Protein AF-A0A7X6P757-F1 (afdb_monomer_lite)

Secondary structure (DSSP, 8-state):
--HHHHHHHHHHHHHHHHHHHHHHHHHHHTS----HHHHHHHHHHHHHHHHHHHHHHHHHHHHHHHHHHHHHHHSSS-TTSGGGGTS-THHHHHHHHHH-

pLDDT: mean 92.61, std 8.57, range [60.81, 98.31]

Sequence (100 aa):
MNIQVAVIVSVSVSVLAFLVALYFFFWVKKQPSSNPEIARVGGFIKKGANTFLKKEYMLLAIFAGVAAVLILLFLPHPIWGEETAKWSWVKNVSMMISYI

Foldseek 3Di:
DDPVVVVVVVVVVVVVVVVVVVVVVVVVVPDDDPDPVCVVVVVVVVVVVVVVCVVVVVVVVVVLVVVLVCLLQQPPHGCPDPCCVVPPSVRSVVVSVVSD

Structure (mmCIF, N/CA/C/O backbone):
data_AF-A0A7X6P757-F1
#
_entry.id   AF-A0A7X6P757-F1
#
loop_
_atom_site.group_PDB
_atom_site.id
_atom_site.type_symbol
_atom_site.label_atom_id
_atom_site.label_alt_id
_atom_site.label_comp_id
_atom_site.label_asym_id
_atom_site.label_entity_id
_atom_site.label_seq_id
_atom_site.pdbx_PDB_ins_code
_atom_site.Cartn_x
_atom_site.Cartn_y
_atom_site.Cartn_z
_atom_site.occupancy
_atom_site.B_iso_or_equiv
_atom_site.auth_seq_id
_atom_site.auth_comp_id
_atom_site.auth_asym_id
_atom_site.auth_atom_id
_atom_site.pdbx_PDB_model_num
ATOM 1 N N . MET A 1 1 ? -4.829 -26.784 -17.540 1.00 66.19 1 MET A N 1
ATOM 2 C CA . MET A 1 1 ? -5.659 -25.579 -17.316 1.00 66.19 1 MET A CA 1
ATOM 3 C C . MET A 1 1 ? -5.118 -24.465 -18.200 1.00 66.19 1 MET A C 1
ATOM 5 O O . MET A 1 1 ? -3.907 -24.302 -18.236 1.00 66.19 1 MET A O 1
ATOM 9 N N . ASN A 1 2 ? -5.961 -23.765 -18.962 1.00 91.69 2 ASN A N 1
ATOM 10 C CA . ASN A 1 2 ? -5.514 -22.660 -19.820 1.00 91.69 2 ASN A CA 1
ATOM 11 C C . ASN A 1 2 ? -5.061 -21.472 -18.940 1.00 91.69 2 ASN A C 1
ATOM 13 O O . ASN A 1 2 ? -5.769 -21.112 -17.999 1.00 91.69 2 ASN A O 1
ATOM 17 N N . ILE A 1 3 ? -3.901 -20.873 -19.237 1.00 93.31 3 ILE A N 1
ATOM 18 C CA . ILE A 1 3 ? -3.333 -19.722 -18.507 1.00 93.31 3 ILE A CA 1
ATOM 19 C C . ILE A 1 3 ? -4.330 -18.558 -18.444 1.00 93.31 3 ILE A C 1
ATOM 21 O O . ILE A 1 3 ? -4.475 -17.929 -17.400 1.00 93.31 3 ILE A O 1
ATOM 25 N N . GLN A 1 4 ? -5.080 -18.311 -19.521 1.00 93.31 4 GLN A N 1
ATOM 26 C CA . GLN A 1 4 ? -6.088 -17.247 -19.557 1.00 93.31 4 GLN A CA 1
ATOM 27 C C . GLN A 1 4 ? -7.196 -17.471 -18.522 1.00 93.31 4 GLN A C 1
ATOM 29 O O . GLN A 1 4 ? -7.597 -16.543 -17.824 1.00 93.31 4 GLN A O 1
ATOM 34 N N . VAL A 1 5 ? -7.645 -18.719 -18.369 1.00 95.00 5 VAL A N 1
ATOM 35 C CA . VAL A 1 5 ? -8.652 -19.086 -17.365 1.00 95.00 5 VAL A CA 1
ATOM 36 C C . VAL A 1 5 ? -8.088 -18.893 -15.957 1.00 95.00 5 VAL A C 1
ATOM 38 O O . VAL A 1 5 ? -8.775 -18.351 -15.098 1.00 95.00 5 VAL A O 1
ATOM 41 N N . ALA A 1 6 ? -6.826 -19.265 -15.728 1.00 94.62 6 ALA A N 1
ATOM 42 C CA . ALA A 1 6 ? -6.169 -19.081 -14.435 1.00 94.62 6 ALA A CA 1
ATOM 43 C C . ALA A 1 6 ? -6.103 -17.600 -14.013 1.00 94.62 6 ALA A C 1
ATOM 45 O O . ALA A 1 6 ? -6.409 -17.285 -12.866 1.00 94.62 6 ALA A O 1
ATOM 46 N N . VAL A 1 7 ? -5.758 -16.696 -14.939 1.00 95.81 7 VAL A N 1
ATOM 47 C CA . VAL A 1 7 ? -5.672 -15.245 -14.681 1.00 95.81 7 VAL A CA 1
ATOM 48 C C . VAL A 1 7 ? -7.046 -14.640 -14.385 1.00 95.81 7 VAL A C 1
ATOM 50 O O . VAL A 1 7 ? -7.194 -13.871 -13.438 1.00 95.81 7 VAL A O 1
ATOM 53 N N . ILE A 1 8 ? -8.073 -15.002 -15.158 1.00 96.44 8 ILE A N 1
ATOM 54 C CA . ILE A 1 8 ? -9.436 -14.498 -14.931 1.00 96.44 8 ILE A CA 1
ATOM 55 C C . ILE A 1 8 ? -9.943 -14.940 -13.556 1.00 96.44 8 ILE A C 1
ATOM 57 O O . ILE A 1 8 ? -10.515 -14.139 -12.811 1.00 96.44 8 ILE A O 1
ATOM 61 N N . VAL A 1 9 ? -9.708 -16.203 -13.196 1.00 96.69 9 VAL A N 1
ATOM 62 C CA . VAL A 1 9 ? -10.120 -16.747 -11.901 1.00 96.69 9 VAL A CA 1
ATOM 63 C C . VAL A 1 9 ? -9.353 -16.083 -10.756 1.00 96.69 9 VAL A C 1
ATOM 65 O O . VAL A 1 9 ? -9.985 -15.672 -9.787 1.00 96.69 9 VAL A O 1
ATOM 68 N N . SER A 1 10 ? -8.029 -15.916 -10.850 1.00 96.31 10 SER A N 1
ATOM 69 C CA . SER A 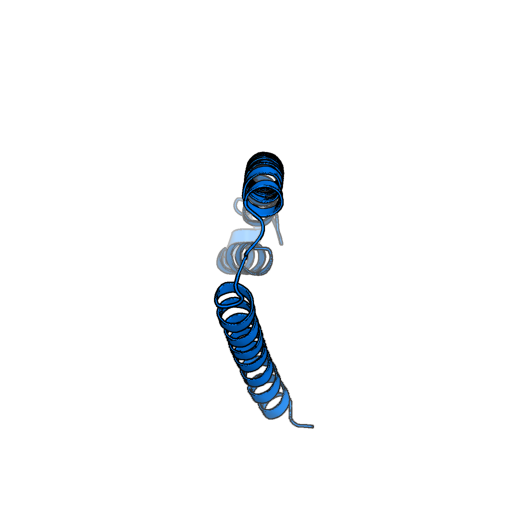1 10 ? -7.231 -15.332 -9.761 1.00 96.31 10 SER A CA 1
ATOM 70 C C . SER A 1 10 ? -7.608 -13.879 -9.461 1.00 96.31 10 SER A C 1
ATOM 72 O O . SER A 1 10 ? -7.772 -13.516 -8.293 1.00 96.31 10 SER A O 1
ATOM 74 N N . VAL A 1 11 ? -7.825 -13.061 -10.495 1.00 96.56 11 VAL A N 1
ATOM 75 C CA . VAL A 1 11 ? -8.288 -11.674 -10.335 1.00 96.56 11 VAL A CA 1
ATOM 76 C C . VAL A 1 11 ? -9.685 -11.649 -9.716 1.00 96.56 11 VAL A C 1
ATOM 78 O O . VAL A 1 11 ? -9.922 -10.912 -8.760 1.00 96.56 11 VAL A O 1
ATOM 81 N N . SER A 1 12 ? -10.590 -12.506 -10.198 1.00 97.44 12 SER A N 1
ATOM 82 C CA . SER A 1 12 ? -11.964 -12.590 -9.687 1.00 97.44 12 SER A CA 1
ATOM 83 C C . SER A 1 12 ? -12.003 -12.988 -8.209 1.00 97.44 12 SER A C 1
ATOM 85 O O . SER A 1 12 ? -12.683 -12.348 -7.409 1.00 97.44 12 SER A O 1
ATOM 87 N N . VAL A 1 13 ? -11.226 -14.003 -7.821 1.00 97.88 13 VAL A N 1
ATOM 88 C CA . VAL A 1 13 ? -11.094 -14.445 -6.424 1.00 97.88 13 VAL A CA 1
ATOM 89 C C . VAL A 1 13 ? -10.494 -13.343 -5.549 1.00 97.88 13 VAL A C 1
ATOM 91 O O . VAL A 1 13 ? -10.984 -13.120 -4.445 1.00 97.88 13 VAL A O 1
ATOM 94 N N . SER A 1 14 ? -9.491 -12.611 -6.043 1.00 97.81 14 SER A N 1
ATOM 95 C CA . SER A 1 14 ? -8.881 -11.495 -5.303 1.00 97.81 14 SER A CA 1
ATOM 96 C C . SER A 1 14 ? -9.902 -10.392 -5.006 1.00 97.81 14 SER A C 1
ATOM 98 O O . SER A 1 14 ? -10.004 -9.932 -3.871 1.00 97.81 14 SER A O 1
ATOM 100 N N . VAL A 1 15 ? -10.721 -10.012 -5.994 1.00 98.19 15 VAL A N 1
ATOM 101 C CA . VAL A 1 15 ? -11.800 -9.027 -5.806 1.00 98.19 15 VAL A CA 1
ATOM 102 C C . VAL A 1 15 ? -12.846 -9.533 -4.808 1.00 98.19 15 VAL A C 1
ATOM 104 O O . VAL A 1 15 ? -13.225 -8.801 -3.893 1.00 98.19 15 VAL A O 1
ATOM 107 N N . LEU A 1 16 ? -13.280 -10.792 -4.931 1.00 98.31 16 LEU A N 1
ATOM 108 C CA . LEU A 1 16 ? -14.231 -11.398 -3.992 1.00 98.31 16 LEU A CA 1
ATOM 109 C C . LEU A 1 16 ? -13.685 -11.423 -2.556 1.00 98.31 16 LEU A C 1
ATOM 111 O O . LEU A 1 16 ? -14.432 -11.142 -1.620 1.00 98.31 16 LEU A O 1
ATOM 115 N N . ALA A 1 17 ? -12.390 -11.686 -2.368 1.00 98.25 17 ALA A N 1
ATOM 116 C CA . ALA A 1 17 ? -11.759 -11.652 -1.051 1.00 98.25 17 ALA A CA 1
ATOM 117 C C . ALA A 1 17 ? -11.846 -10.258 -0.404 1.00 98.25 17 ALA A C 1
ATOM 119 O O . ALA A 1 17 ? -12.182 -10.152 0.777 1.00 98.25 17 ALA A O 1
ATOM 120 N N . PHE A 1 18 ? -11.637 -9.181 -1.172 1.00 98.19 18 PHE A N 1
ATOM 121 C CA . PHE A 1 18 ? -11.836 -7.816 -0.671 1.00 98.19 18 PHE A CA 1
ATOM 122 C C . PHE A 1 18 ? -13.298 -7.530 -0.309 1.00 98.19 18 PHE A C 1
ATOM 124 O O . PHE A 1 18 ? -13.553 -6.890 0.711 1.00 98.19 18 PHE A O 1
ATOM 131 N N . LEU A 1 19 ? -14.266 -8.030 -1.085 1.00 98.31 19 LEU A N 1
ATOM 132 C CA . LEU A 1 19 ? -15.689 -7.892 -0.748 1.00 98.31 19 LEU A CA 1
ATOM 133 C C . LEU A 1 19 ? -16.036 -8.605 0.563 1.00 98.31 19 LEU A C 1
ATOM 135 O O . LEU A 1 19 ? -16.743 -8.045 1.400 1.00 98.31 19 LEU A O 1
ATOM 139 N N . VAL A 1 20 ? -15.497 -9.806 0.776 1.00 98.25 20 VAL A N 1
ATOM 140 C CA . VAL A 1 20 ? -15.657 -10.550 2.032 1.00 98.25 20 VAL A CA 1
ATOM 141 C C . VAL A 1 20 ? -15.011 -9.799 3.202 1.00 98.25 20 VAL A C 1
ATOM 143 O O . VAL A 1 20 ? -15.624 -9.665 4.262 1.00 98.25 20 VAL A O 1
ATOM 146 N N . ALA A 1 21 ? -13.812 -9.241 3.017 1.00 98.19 21 ALA A N 1
ATOM 147 C CA . ALA A 1 21 ? -13.155 -8.424 4.036 1.00 98.19 21 ALA A CA 1
ATOM 148 C C . ALA A 1 21 ? -13.983 -7.175 4.397 1.00 98.19 21 ALA A C 1
ATOM 150 O O . ALA A 1 21 ? -14.165 -6.872 5.578 1.00 98.19 21 ALA A O 1
ATOM 151 N N . LEU A 1 22 ? -14.543 -6.479 3.399 1.00 98.19 22 LEU A N 1
ATOM 152 C CA . LEU A 1 22 ? -15.437 -5.337 3.610 1.00 98.19 22 LEU A CA 1
ATOM 153 C C . LEU A 1 22 ? -16.718 -5.743 4.345 1.00 98.19 22 LEU A C 1
ATOM 155 O O . LEU A 1 22 ? -17.140 -5.044 5.268 1.00 98.19 22 LEU A O 1
ATOM 159 N N . TYR A 1 23 ? -17.314 -6.878 3.978 1.00 98.06 23 TYR A N 1
ATOM 160 C CA . TYR A 1 23 ? -18.475 -7.429 4.672 1.00 98.06 23 TYR A CA 1
ATOM 161 C C . TYR A 1 23 ? -18.184 -7.627 6.166 1.00 98.06 23 TYR A C 1
ATOM 163 O O . TYR A 1 23 ? -18.914 -7.093 7.008 1.00 98.06 23 TYR A O 1
ATOM 171 N N . PHE A 1 24 ? -17.085 -8.308 6.508 1.00 98.25 24 PHE A N 1
ATOM 172 C CA . PHE A 1 24 ? -16.702 -8.518 7.905 1.00 98.25 24 PHE A CA 1
ATOM 173 C C . PHE A 1 24 ? -16.377 -7.211 8.627 1.00 98.25 24 PHE A C 1
ATOM 175 O O . PHE A 1 24 ? -16.798 -7.033 9.769 1.00 98.25 24 PHE A O 1
ATOM 182 N N . PHE A 1 25 ? -15.706 -6.265 7.968 1.00 97.12 25 PHE A N 1
ATOM 183 C CA . PHE A 1 25 ? -15.431 -4.950 8.543 1.00 97.12 25 PHE A CA 1
ATOM 184 C C . PHE A 1 25 ? -16.720 -4.233 8.968 1.00 97.12 25 PHE A C 1
ATOM 186 O O . PHE A 1 25 ? -16.837 -3.780 10.110 1.00 97.12 25 PHE A O 1
ATOM 193 N N . PHE A 1 26 ? -17.713 -4.150 8.077 1.00 98.06 26 PHE A N 1
ATOM 194 C CA . PHE A 1 26 ? -18.985 -3.501 8.396 1.00 98.06 26 PHE A CA 1
ATOM 195 C C . PHE A 1 26 ? -19.797 -4.283 9.426 1.00 98.06 26 PHE A C 1
ATOM 197 O O . PHE A 1 26 ? -20.452 -3.666 10.266 1.00 98.06 26 PHE A O 1
ATOM 204 N N . TRP A 1 27 ? -19.752 -5.615 9.385 1.00 97.75 27 TRP A N 1
ATOM 205 C CA . TRP A 1 27 ? -20.433 -6.458 10.363 1.00 97.75 27 TRP A CA 1
ATOM 206 C C . TRP A 1 27 ? -19.872 -6.259 11.776 1.00 97.75 27 TRP A C 1
ATOM 208 O O . TRP A 1 27 ? -20.647 -5.988 12.693 1.00 97.75 27 TRP A O 1
ATOM 218 N N . VAL A 1 28 ? -18.546 -6.295 11.951 1.00 95.56 28 VAL A N 1
ATOM 219 C CA . VAL A 1 28 ? -17.891 -6.056 13.251 1.00 95.56 28 VAL A CA 1
ATOM 220 C C . VAL A 1 28 ? -18.152 -4.631 13.737 1.00 95.56 28 VAL A C 1
ATOM 222 O O . VAL A 1 28 ? -18.483 -4.421 14.900 1.00 95.56 28 VAL A O 1
ATOM 225 N N . LYS A 1 29 ? -18.074 -3.637 12.844 1.00 92.62 29 LYS A N 1
ATOM 226 C CA . LYS A 1 29 ? -18.303 -2.227 13.194 1.00 92.62 29 LYS A CA 1
ATOM 227 C C . LYS A 1 29 ? -19.715 -1.954 13.732 1.00 92.62 29 LYS A C 1
ATOM 229 O O . LYS A 1 29 ? -19.891 -1.005 14.490 1.00 92.62 29 LYS A O 1
ATOM 234 N N . LYS A 1 30 ? -20.714 -2.745 13.328 1.00 94.75 30 LYS A N 1
ATOM 235 C CA . LYS A 1 30 ? -22.108 -2.616 13.788 1.00 94.75 30 LYS A CA 1
ATOM 236 C C . LYS A 1 30 ? -22.362 -3.248 15.161 1.00 94.75 30 LYS A C 1
ATOM 238 O O . LYS A 1 30 ? -23.433 -3.019 15.717 1.00 94.75 30 LYS A O 1
ATOM 243 N N . GLN A 1 31 ? -21.431 -4.039 15.696 1.00 93.69 31 GLN A N 1
ATOM 244 C CA . GLN A 1 31 ? -21.631 -4.695 16.987 1.00 93.69 31 GLN A CA 1
ATOM 245 C C . GLN A 1 31 ? -21.621 -3.665 18.131 1.00 93.69 31 GLN A C 1
ATOM 247 O O . GLN A 1 31 ? -20.796 -2.746 18.121 1.00 93.69 31 GLN A O 1
ATOM 252 N N . PRO A 1 32 ? -22.525 -3.780 19.119 1.00 89.19 32 PRO A N 1
ATOM 253 C CA . PRO A 1 32 ? -22.606 -2.826 20.219 1.00 89.19 32 PRO A CA 1
ATOM 254 C C . PRO A 1 32 ? -21.384 -2.930 21.143 1.00 89.19 32 PRO A C 1
ATOM 256 O O . PRO A 1 32 ? -20.991 -4.018 21.556 1.00 89.19 32 PRO A O 1
ATOM 259 N N . SER A 1 33 ? -20.821 -1.782 21.529 1.00 79.69 33 SER A N 1
ATOM 260 C CA . SER A 1 33 ? -19.782 -1.679 22.563 1.00 79.69 33 SER A CA 1
ATOM 261 C C . SER A 1 33 ? -20.397 -1.097 23.834 1.00 79.69 33 SER A C 1
ATOM 263 O O . SER A 1 33 ? -20.392 0.115 24.034 1.00 79.69 33 SER A O 1
ATOM 265 N N . SER A 1 34 ? -20.966 -1.955 24.680 1.00 78.69 34 SER A N 1
ATOM 266 C CA . SER A 1 34 ? -21.764 -1.551 25.849 1.00 78.69 34 SER A CA 1
ATOM 267 C C . SER A 1 34 ? -20.945 -1.061 27.047 1.00 78.69 34 SER A C 1
ATOM 269 O O . SER A 1 34 ? -21.490 -0.388 27.918 1.00 78.69 34 SER A O 1
ATOM 271 N N . ASN A 1 35 ? -19.647 -1.372 27.107 1.00 90.81 35 ASN A N 1
ATOM 272 C CA . ASN A 1 35 ? -18.799 -0.997 28.233 1.00 90.81 35 ASN A CA 1
ATOM 273 C C . ASN A 1 35 ? -17.984 0.280 27.916 1.00 90.81 35 ASN A C 1
ATOM 275 O O . ASN A 1 35 ? -17.117 0.245 27.034 1.00 90.81 35 ASN A O 1
ATOM 279 N N . PRO A 1 36 ? -18.219 1.397 28.633 1.00 90.88 36 PRO A N 1
ATOM 280 C CA . PRO A 1 36 ? -17.539 2.668 28.377 1.00 90.88 36 PRO A CA 1
ATOM 281 C C . PRO A 1 36 ? -16.030 2.608 28.650 1.00 90.88 36 PRO A C 1
ATOM 283 O O . PRO A 1 36 ? -15.256 3.269 27.959 1.00 90.88 36 PRO A O 1
ATOM 286 N N . GLU A 1 37 ? -15.593 1.785 29.604 1.00 93.88 37 GLU A N 1
ATOM 287 C CA . GLU A 1 37 ? -14.176 1.621 29.927 1.00 93.88 37 GLU A CA 1
ATOM 288 C C . GLU A 1 37 ? -13.437 0.856 28.821 1.00 93.88 37 GLU A C 1
ATOM 290 O O . GLU A 1 37 ? -12.357 1.267 28.393 1.00 93.88 37 GLU A O 1
ATOM 295 N N . ILE A 1 38 ? -14.062 -0.191 28.265 1.00 92.06 38 ILE A N 1
ATOM 296 C CA . ILE A 1 38 ? -13.522 -0.925 27.108 1.00 92.06 38 ILE A CA 1
ATOM 297 C C . ILE A 1 38 ? -13.393 0.004 25.895 1.00 92.06 38 ILE A C 1
ATOM 299 O O . ILE A 1 38 ? -12.355 0.007 25.229 1.00 92.06 38 ILE A O 1
ATOM 303 N N . ALA A 1 39 ? -14.405 0.834 25.625 1.00 91.19 39 ALA A N 1
ATOM 304 C CA . A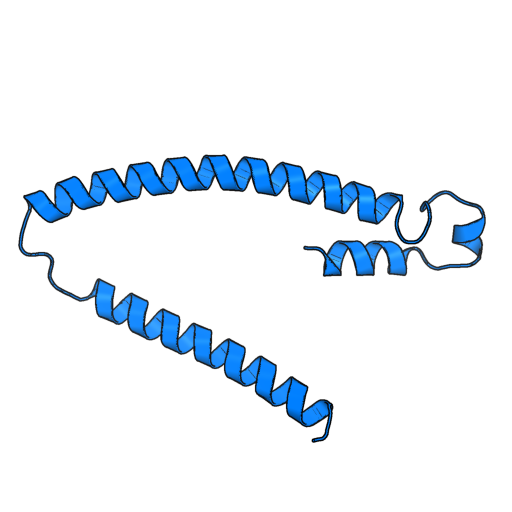LA A 1 39 ? -14.360 1.798 24.526 1.00 91.19 39 ALA A CA 1
ATOM 305 C C . ALA A 1 39 ? -13.224 2.824 24.704 1.00 91.19 39 ALA A C 1
ATOM 307 O O . ALA A 1 39 ? -12.502 3.133 23.751 1.00 91.19 39 ALA A O 1
ATOM 308 N N . ARG A 1 40 ? -13.026 3.315 25.935 1.00 94.31 40 ARG A N 1
ATOM 309 C CA . ARG A 1 40 ? -11.968 4.271 26.288 1.00 94.31 40 ARG A CA 1
ATOM 310 C C . ARG A 1 40 ? -10.572 3.676 26.094 1.00 94.31 40 ARG A C 1
ATOM 312 O O . ARG A 1 40 ? -9.754 4.256 25.378 1.00 94.31 40 ARG A O 1
ATOM 319 N N . VAL A 1 41 ? -10.307 2.509 26.685 1.00 95.69 41 VAL A N 1
ATOM 320 C CA . VAL A 1 41 ? -9.006 1.824 26.587 1.00 95.69 41 VAL A CA 1
ATOM 321 C C . VAL A 1 41 ? -8.722 1.393 25.146 1.00 95.69 41 VAL A C 1
ATOM 323 O O . VAL A 1 41 ? -7.633 1.651 24.630 1.00 95.69 41 VAL A O 1
ATOM 326 N N . GLY A 1 42 ? -9.714 0.828 24.450 1.00 94.06 42 GLY A N 1
ATOM 327 C CA . GLY A 1 42 ? -9.598 0.461 23.037 1.00 94.06 42 GLY A CA 1
ATOM 328 C C . GLY A 1 42 ? -9.264 1.656 22.138 1.00 94.06 42 GLY A C 1
ATOM 329 O O . GLY A 1 42 ? -8.454 1.537 21.216 1.00 94.06 42 GLY A O 1
ATOM 330 N N . GLY A 1 43 ? -9.809 2.837 22.446 1.00 95.00 43 GLY A N 1
ATOM 331 C CA . GLY A 1 43 ? -9.461 4.089 21.775 1.00 95.00 43 GLY A CA 1
ATOM 332 C C . GLY A 1 43 ? -7.983 4.463 21.926 1.00 95.00 43 GLY A C 1
ATOM 333 O O . GLY A 1 43 ? -7.336 4.824 20.937 1.00 95.00 43 GLY A O 1
ATOM 334 N N . PHE A 1 44 ? -7.419 4.333 23.131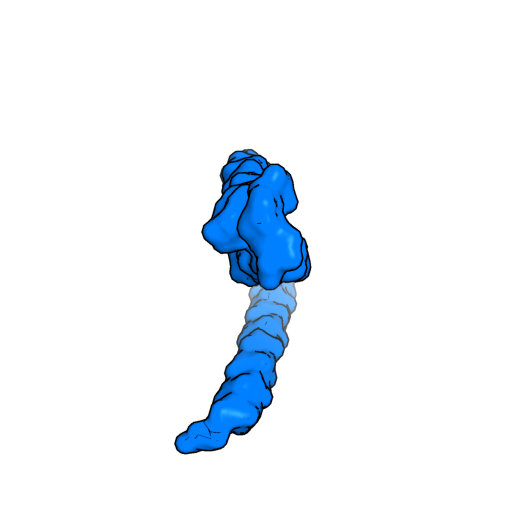 1.00 96.88 44 PHE A N 1
ATOM 335 C CA . PHE A 1 44 ? -5.994 4.592 23.363 1.00 96.88 44 PHE A CA 1
ATOM 336 C C . PHE A 1 44 ? -5.089 3.585 22.661 1.00 96.88 44 PHE A C 1
ATOM 338 O O . PHE A 1 44 ? -4.121 4.000 22.023 1.00 96.88 44 PHE A O 1
ATOM 345 N N . ILE A 1 45 ? -5.435 2.295 22.692 1.00 96.56 45 ILE A N 1
ATOM 346 C CA . ILE A 1 45 ? -4.694 1.250 21.973 1.00 96.56 45 ILE A CA 1
ATOM 347 C C . ILE A 1 45 ? -4.692 1.549 20.472 1.00 96.56 45 ILE A C 1
ATOM 349 O O . ILE A 1 45 ? -3.630 1.592 19.853 1.00 96.56 45 ILE A O 1
ATOM 353 N N . LYS A 1 46 ? -5.860 1.851 19.890 1.00 96.12 46 LYS A N 1
ATOM 354 C CA . LYS A 1 46 ? -5.978 2.212 18.471 1.00 96.12 46 LYS A CA 1
ATOM 355 C C . LYS A 1 46 ? -5.136 3.440 18.121 1.00 96.12 46 LYS A C 1
ATOM 357 O O . LYS A 1 46 ? -4.472 3.458 17.087 1.00 96.12 46 LYS A O 1
ATOM 362 N N . LYS A 1 47 ? -5.143 4.472 18.970 1.00 97.81 47 LYS A N 1
ATOM 363 C CA . LYS A 1 47 ? -4.333 5.682 18.761 1.00 97.81 47 LYS A CA 1
ATOM 364 C C . LYS A 1 47 ? -2.833 5.377 18.816 1.00 97.81 47 LYS A C 1
ATOM 366 O O . LYS A 1 47 ? -2.087 5.873 17.969 1.00 97.81 47 LYS A O 1
ATOM 371 N N . GLY A 1 48 ? -2.403 4.554 19.773 1.00 97.75 48 GLY A N 1
ATOM 372 C CA . GLY A 1 48 ? -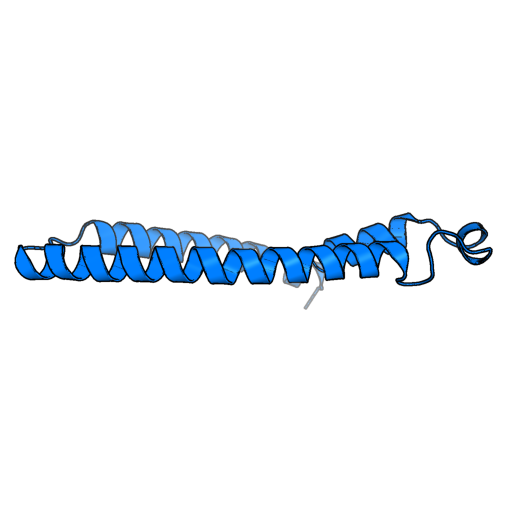1.024 4.078 19.881 1.00 97.75 48 GLY A CA 1
ATOM 373 C C . GLY A 1 48 ? -0.597 3.292 18.641 1.00 97.75 48 GLY A C 1
ATOM 374 O O . GLY A 1 48 ? 0.380 3.663 17.994 1.00 97.75 48 GLY A O 1
ATOM 375 N N . ALA A 1 49 ? -1.391 2.294 18.243 1.00 98.06 49 ALA A N 1
ATOM 376 C CA . ALA A 1 49 ? -1.149 1.476 17.055 1.00 98.06 49 ALA A CA 1
ATOM 377 C C . ALA A 1 49 ? -1.057 2.324 15.777 1.00 98.06 49 ALA A C 1
ATOM 379 O O . ALA A 1 49 ? -0.103 2.192 15.019 1.00 98.06 49 ALA A O 1
ATOM 380 N N . ASN A 1 50 ? -1.979 3.269 15.571 1.00 97.62 50 ASN A N 1
ATOM 381 C CA . ASN A 1 50 ? -1.932 4.171 14.416 1.00 97.62 50 ASN A CA 1
ATOM 382 C C . ASN A 1 50 ? -0.678 5.058 14.408 1.00 97.62 50 ASN A C 1
ATOM 384 O O . ASN A 1 50 ? -0.146 5.371 13.344 1.00 97.62 50 ASN A O 1
ATOM 388 N N . THR A 1 51 ? -0.205 5.482 15.582 1.00 97.56 51 THR A N 1
ATOM 389 C CA . THR A 1 51 ? 1.015 6.293 15.696 1.00 97.56 51 THR A CA 1
ATOM 390 C C . THR A 1 51 ? 2.251 5.469 15.340 1.00 97.56 51 THR A C 1
ATOM 392 O O . THR A 1 51 ? 3.101 5.945 14.588 1.00 97.56 51 THR A O 1
ATOM 395 N N . PHE A 1 52 ? 2.321 4.231 15.832 1.00 96.81 52 PHE A N 1
ATOM 396 C CA . PHE A 1 52 ? 3.379 3.279 15.509 1.00 96.81 52 PHE A CA 1
ATOM 397 C C . PHE A 1 52 ? 3.399 2.944 14.010 1.00 96.81 52 PHE A C 1
ATOM 399 O O . PHE A 1 52 ? 4.408 3.195 13.352 1.00 96.81 52 PHE A O 1
ATOM 406 N N . LEU A 1 53 ? 2.259 2.520 13.450 1.00 97.94 53 LEU A N 1
ATOM 407 C CA . LEU A 1 53 ? 2.126 2.191 12.027 1.00 97.94 53 LEU A CA 1
ATOM 408 C C . LEU A 1 53 ? 2.521 3.366 11.133 1.00 97.94 53 LEU A C 1
ATOM 410 O O . LEU A 1 53 ? 3.224 3.180 10.148 1.00 97.94 53 LEU A O 1
ATOM 414 N N . LYS A 1 54 ? 2.142 4.601 11.489 1.00 97.81 54 LYS A N 1
ATOM 415 C CA . LYS A 1 54 ? 2.551 5.787 10.725 1.00 97.81 54 LYS A CA 1
ATOM 416 C C . LYS A 1 54 ? 4.071 5.956 10.689 1.00 97.81 54 LYS A C 1
ATOM 418 O O . LYS A 1 54 ? 4.612 6.351 9.661 1.00 97.81 54 LYS A O 1
ATOM 423 N N . LYS A 1 55 ? 4.760 5.712 11.805 1.00 97.62 55 LYS A N 1
ATOM 424 C CA . LYS A 1 55 ? 6.222 5.835 11.878 1.00 97.62 55 LYS A CA 1
ATOM 425 C C . LYS A 1 55 ? 6.916 4.722 11.102 1.00 97.62 55 LYS A C 1
ATOM 427 O O . LYS A 1 55 ? 7.827 5.016 10.335 1.00 97.62 55 LYS A O 1
ATOM 432 N N . GLU A 1 56 ? 6.451 3.490 11.258 1.00 97.69 56 GLU A N 1
ATOM 433 C CA . GLU A 1 56 ? 6.992 2.331 10.551 1.00 97.69 56 GLU A CA 1
ATOM 434 C C . GLU A 1 56 ? 6.777 2.445 9.038 1.00 97.69 56 GLU A C 1
ATOM 436 O O . GLU A 1 56 ? 7.727 2.329 8.268 1.00 97.69 56 GLU A O 1
ATOM 441 N N . TYR A 1 57 ? 5.563 2.784 8.600 1.00 97.38 57 TYR A N 1
ATOM 442 C CA . TYR A 1 57 ? 5.236 2.885 7.176 1.00 97.38 57 TYR A CA 1
ATOM 443 C C . TYR A 1 57 ? 5.954 4.057 6.514 1.00 97.38 57 TYR A C 1
ATOM 445 O O . TYR A 1 57 ? 6.297 3.973 5.343 1.00 97.38 57 TYR A O 1
ATOM 453 N N . MET A 1 58 ? 6.229 5.136 7.250 1.00 98.12 58 MET A N 1
ATOM 454 C CA . MET A 1 58 ? 7.060 6.228 6.746 1.00 98.12 58 MET A CA 1
ATOM 455 C C . MET A 1 58 ? 8.499 5.763 6.496 1.00 98.12 58 MET A C 1
ATOM 457 O O . MET A 1 58 ? 9.066 6.085 5.456 1.00 98.12 58 MET A O 1
ATOM 461 N N . LEU A 1 59 ? 9.082 4.988 7.416 1.00 97.81 59 LEU A N 1
ATOM 462 C CA . LEU A 1 59 ? 10.426 4.438 7.238 1.00 97.81 59 LEU A CA 1
ATOM 463 C C . LEU A 1 59 ? 10.470 3.435 6.074 1.00 97.81 59 LEU A C 1
ATOM 465 O O . LEU A 1 59 ? 11.350 3.530 5.221 1.00 97.81 59 LEU A O 1
ATOM 469 N N . LEU A 1 60 ? 9.487 2.532 6.002 1.00 97.12 60 LEU A N 1
ATOM 470 C CA . LEU A 1 60 ? 9.341 1.575 4.904 1.00 97.12 60 LEU A CA 1
ATOM 471 C C . LEU A 1 60 ? 9.130 2.273 3.558 1.00 97.12 60 LEU A C 1
ATOM 473 O O . LEU A 1 60 ? 9.739 1.873 2.574 1.00 97.12 60 LEU A O 1
ATOM 477 N N . ALA A 1 61 ? 8.327 3.338 3.505 1.00 97.38 61 ALA A N 1
ATOM 478 C CA . ALA A 1 61 ? 8.094 4.101 2.282 1.00 97.38 61 ALA A CA 1
ATOM 479 C C . ALA A 1 61 ? 9.367 4.800 1.790 1.00 97.38 61 ALA A C 1
ATOM 481 O O . ALA A 1 61 ? 9.632 4.802 0.591 1.00 97.38 61 ALA A O 1
ATOM 482 N N . ILE A 1 62 ? 10.179 5.356 2.698 1.00 98.00 62 ILE A N 1
ATOM 483 C CA . ILE A 1 62 ? 11.480 5.937 2.339 1.00 98.00 62 ILE A CA 1
ATOM 484 C C . ILE A 1 62 ? 12.405 4.845 1.798 1.00 98.00 62 ILE A C 1
ATOM 486 O O . ILE A 1 62 ? 12.987 5.016 0.730 1.00 98.00 62 ILE A O 1
ATOM 490 N N . PHE A 1 63 ? 12.511 3.714 2.498 1.00 97.50 63 PHE A N 1
ATOM 491 C CA . PHE A 1 63 ? 13.339 2.590 2.063 1.00 97.50 63 PHE A CA 1
ATOM 492 C C . PHE A 1 63 ? 12.916 2.071 0.683 1.00 97.50 63 PHE A C 1
ATOM 494 O O . PHE A 1 63 ? 13.742 1.975 -0.226 1.00 97.50 63 PHE A O 1
ATOM 501 N N . ALA A 1 64 ? 11.623 1.799 0.501 1.00 97.69 64 ALA A N 1
ATOM 502 C CA . ALA A 1 64 ? 11.080 1.322 -0.759 1.00 97.69 64 ALA A CA 1
ATOM 503 C C . ALA A 1 64 ? 11.243 2.359 -1.877 1.00 97.69 64 ALA A C 1
ATOM 505 O O . ALA A 1 64 ? 11.590 1.988 -2.992 1.00 97.69 64 ALA A O 1
ATOM 506 N N . GLY A 1 65 ? 11.078 3.649 -1.578 1.00 98.06 65 GLY A N 1
ATOM 507 C CA . GLY A 1 65 ? 11.310 4.735 -2.527 1.00 98.06 65 GLY A CA 1
ATOM 508 C C . GLY A 1 65 ? 12.765 4.814 -2.988 1.00 98.06 65 GLY A C 1
ATOM 509 O O . GLY A 1 65 ? 13.021 4.907 -4.186 1.00 98.06 65 GLY A O 1
ATOM 510 N N . VAL A 1 66 ? 13.729 4.709 -2.067 1.00 98.31 66 VAL A N 1
ATOM 511 C CA . VAL A 1 66 ? 15.159 4.665 -2.418 1.00 98.31 66 VAL A CA 1
ATOM 512 C C . VAL A 1 66 ? 15.463 3.437 -3.276 1.00 98.31 66 VAL A C 1
ATOM 514 O O . VAL A 1 66 ? 16.105 3.571 -4.314 1.00 98.31 66 VAL A O 1
ATOM 517 N N . ALA A 1 67 ? 14.962 2.258 -2.902 1.00 98.00 67 ALA A N 1
ATOM 518 C CA . ALA A 1 67 ? 15.134 1.043 -3.694 1.00 98.00 67 ALA A CA 1
ATOM 519 C C . ALA A 1 67 ? 14.513 1.171 -5.096 1.00 98.00 67 ALA A C 1
ATOM 521 O O . ALA A 1 67 ? 15.155 0.801 -6.072 1.00 98.00 67 ALA A O 1
ATOM 522 N N . ALA A 1 68 ? 13.320 1.758 -5.218 1.00 98.00 68 ALA A N 1
ATOM 523 C CA . ALA A 1 68 ? 12.675 2.015 -6.503 1.00 98.00 68 ALA A CA 1
ATOM 524 C C . ALA A 1 68 ? 13.516 2.946 -7.389 1.00 98.00 68 ALA A C 1
ATOM 526 O O . ALA A 1 68 ? 13.693 2.665 -8.573 1.00 98.00 68 ALA A O 1
ATOM 527 N N . VAL A 1 69 ? 14.098 4.009 -6.818 1.00 97.62 69 VAL A N 1
ATOM 528 C CA . VAL A 1 69 ? 15.036 4.885 -7.540 1.00 97.62 69 VAL A CA 1
ATOM 529 C C . VAL A 1 69 ? 16.264 4.096 -7.989 1.00 97.62 69 VAL A C 1
ATOM 531 O O . VAL A 1 69 ? 16.643 4.183 -9.151 1.00 97.62 69 VAL A O 1
ATOM 534 N N . LEU A 1 70 ? 16.868 3.281 -7.123 1.00 97.31 70 LEU A N 1
ATOM 535 C CA . LEU A 1 70 ? 18.022 2.461 -7.504 1.00 97.31 70 LEU A CA 1
ATOM 536 C C . LEU A 1 70 ? 17.676 1.452 -8.611 1.00 97.31 70 LEU A C 1
ATOM 538 O O . LEU A 1 70 ? 18.443 1.312 -9.559 1.00 97.31 70 LEU A O 1
ATOM 542 N N . ILE A 1 71 ? 16.515 0.795 -8.537 1.00 96.56 71 ILE A N 1
ATOM 543 C CA . ILE A 1 71 ? 16.032 -0.112 -9.587 1.00 96.56 71 ILE A CA 1
ATOM 544 C C . ILE A 1 71 ? 15.871 0.649 -10.900 1.00 96.56 71 ILE A C 1
ATOM 546 O O . ILE A 1 71 ? 16.374 0.201 -11.924 1.00 96.56 71 ILE A O 1
ATOM 550 N N . LEU A 1 72 ? 15.236 1.820 -10.870 1.00 95.19 72 LEU A N 1
ATOM 551 C CA . LEU A 1 72 ? 15.064 2.646 -12.059 1.00 95.19 72 LEU A CA 1
ATOM 552 C C . LEU A 1 72 ? 16.403 3.057 -12.675 1.00 95.19 72 LEU A C 1
ATOM 554 O O . LEU A 1 72 ? 16.513 3.078 -13.893 1.00 95.19 72 LEU A O 1
ATOM 558 N N . LEU A 1 73 ? 17.388 3.425 -11.853 1.00 94.81 73 LEU A N 1
ATOM 559 C CA . LEU A 1 73 ? 18.662 3.951 -12.336 1.00 94.81 73 LEU A CA 1
ATOM 560 C C . LEU A 1 73 ? 19.631 2.861 -12.807 1.00 94.81 73 LEU A C 1
ATOM 562 O O . LEU A 1 73 ? 20.429 3.135 -13.702 1.00 94.81 73 LEU A O 1
ATOM 566 N N . PHE A 1 74 ? 19.587 1.663 -12.213 1.00 93.81 74 PHE A N 1
ATOM 567 C CA . PHE A 1 74 ? 20.618 0.637 -12.400 1.00 93.81 74 PHE A CA 1
ATOM 568 C C . PHE A 1 74 ? 20.126 -0.685 -13.005 1.00 93.81 74 PHE A C 1
ATOM 570 O O . PHE A 1 74 ? 20.965 -1.439 -13.500 1.00 93.81 74 PHE A O 1
ATOM 577 N N . LEU A 1 75 ? 18.825 -1.003 -12.966 1.00 93.12 75 LEU A N 1
ATOM 578 C CA . LEU A 1 75 ? 18.300 -2.314 -13.369 1.00 93.12 75 LEU A CA 1
ATOM 579 C C . LEU A 1 75 ? 17.382 -2.221 -14.599 1.00 93.12 75 LEU A C 1
ATOM 581 O O . LEU A 1 75 ? 16.367 -1.530 -14.553 1.00 93.12 75 LEU A O 1
ATOM 585 N N . PRO A 1 76 ? 17.643 -3.003 -15.671 1.00 89.62 76 PRO A N 1
ATOM 586 C CA . PRO A 1 76 ? 18.560 -4.153 -15.716 1.00 89.62 76 PRO A CA 1
ATOM 587 C C . PRO A 1 76 ? 20.018 -3.750 -15.954 1.00 89.62 76 PRO A C 1
ATOM 589 O O . PRO A 1 76 ? 20.922 -4.509 -15.623 1.00 89.62 76 PRO A O 1
ATOM 592 N N . HIS A 1 77 ? 20.222 -2.556 -16.505 1.00 89.00 77 HIS A N 1
ATOM 593 C CA . HIS A 1 77 ? 21.511 -1.919 -16.732 1.00 89.00 77 HIS A CA 1
ATOM 594 C C . HIS A 1 77 ? 21.362 -0.416 -16.464 1.00 89.00 77 HIS A C 1
ATOM 596 O O . HIS A 1 77 ? 20.239 0.090 -16.523 1.00 89.00 77 HIS A O 1
ATOM 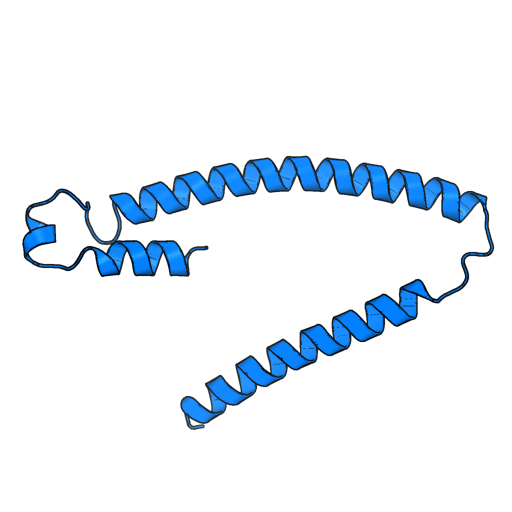602 N N . PRO A 1 78 ? 22.461 0.315 -16.209 1.00 91.25 78 PRO A N 1
ATOM 603 C CA . PRO A 1 78 ? 22.400 1.747 -15.944 1.00 91.25 78 PRO A CA 1
ATOM 604 C C . PRO A 1 78 ? 21.701 2.530 -17.058 1.00 91.25 78 PRO A C 1
ATOM 606 O O . PRO A 1 78 ? 22.008 2.329 -18.234 1.00 91.25 78 PRO A O 1
ATOM 609 N N . ILE A 1 79 ? 20.819 3.475 -16.710 1.00 88.62 79 ILE A N 1
ATOM 610 C CA . ILE A 1 79 ? 20.034 4.205 -17.728 1.00 88.62 79 ILE A CA 1
ATOM 611 C C . ILE A 1 79 ? 20.887 5.114 -18.621 1.00 88.62 79 ILE A C 1
ATOM 613 O O . ILE A 1 79 ? 20.442 5.504 -19.697 1.00 88.62 79 ILE A O 1
ATOM 617 N N . TRP A 1 80 ? 22.105 5.452 -18.197 1.00 84.62 80 TRP A N 1
ATOM 618 C CA . TRP A 1 80 ? 23.017 6.382 -18.875 1.00 84.62 80 TRP A CA 1
ATOM 619 C C . TRP A 1 80 ? 24.211 5.696 -19.570 1.00 84.62 80 TRP A C 1
ATOM 621 O O . TRP A 1 80 ? 25.233 6.338 -19.798 1.00 84.62 80 TRP A O 1
ATOM 631 N N . GLY A 1 81 ? 24.116 4.402 -19.899 1.00 77.44 81 GLY A N 1
ATOM 632 C CA . GLY A 1 81 ? 25.189 3.653 -20.56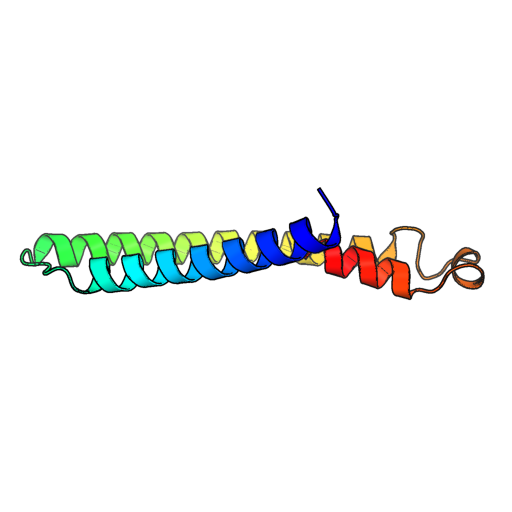9 1.00 77.44 81 GLY A CA 1
ATOM 633 C C . GLY A 1 81 ? 25.030 3.521 -22.088 1.00 77.44 81 GLY A C 1
ATOM 634 O O . GLY A 1 81 ? 23.942 3.687 -22.636 1.00 77.44 81 GLY A O 1
ATOM 635 N N . GLU A 1 82 ? 26.107 3.130 -22.777 1.00 70.19 82 GLU A N 1
ATOM 636 C CA . GLU A 1 82 ? 26.064 2.758 -24.205 1.00 70.19 82 GLU A CA 1
ATOM 637 C C . GLU A 1 82 ? 25.080 1.598 -24.468 1.00 70.19 82 GLU A C 1
ATOM 639 O O . GLU A 1 82 ? 24.452 1.526 -25.523 1.00 70.19 82 GLU A O 1
ATOM 644 N N . GLU A 1 83 ? 24.852 0.737 -23.468 1.00 65.44 83 GLU A N 1
ATOM 645 C CA . GLU A 1 83 ? 23.835 -0.322 -23.501 1.00 65.44 83 GLU A CA 1
ATOM 646 C C . GLU A 1 83 ? 22.393 0.206 -23.613 1.00 65.44 83 GLU A C 1
ATOM 648 O O . GLU A 1 83 ? 21.526 -0.487 -24.156 1.00 65.44 83 GLU A O 1
ATOM 653 N N . THR A 1 84 ? 22.125 1.446 -23.188 1.00 60.81 84 THR A N 1
ATOM 654 C CA . THR A 1 84 ? 20.821 2.107 -23.363 1.00 60.81 84 THR A CA 1
ATOM 655 C C . THR A 1 84 ? 20.525 2.394 -24.839 1.00 60.81 84 THR A C 1
ATOM 657 O O . THR A 1 84 ? 19.366 2.441 -25.237 1.00 60.81 84 THR A O 1
ATOM 660 N N . ALA A 1 85 ? 21.539 2.517 -25.705 1.00 63.12 85 ALA A N 1
ATOM 661 C CA . ALA A 1 85 ? 21.311 2.639 -27.149 1.00 63.12 85 ALA A CA 1
ATOM 662 C C . ALA A 1 85 ? 20.775 1.330 -27.768 1.00 63.12 85 ALA A C 1
ATOM 664 O O . ALA A 1 85 ? 20.126 1.353 -28.813 1.00 63.12 85 ALA A O 1
ATOM 665 N N . LYS A 1 86 ? 21.013 0.188 -27.105 1.00 67.38 86 LYS A N 1
ATOM 666 C CA . LYS A 1 86 ? 20.558 -1.148 -27.518 1.00 67.38 86 LYS A CA 1
ATOM 667 C C . LYS A 1 86 ? 19.207 -1.541 -26.898 1.00 67.38 86 LYS A C 1
ATOM 669 O O . LYS A 1 86 ? 18.495 -2.363 -27.475 1.00 67.38 86 LYS A O 1
ATOM 674 N N . TRP A 1 87 ? 18.830 -0.963 -25.753 1.00 68.50 87 TRP A N 1
ATOM 675 C CA . TRP A 1 87 ? 17.613 -1.301 -25.001 1.00 68.50 87 TRP A CA 1
ATOM 676 C C . TRP A 1 87 ? 16.791 -0.070 -24.601 1.00 68.50 87 TRP A C 1
ATOM 678 O O . TRP A 1 87 ? 17.315 0.918 -24.110 1.00 68.50 87 TRP A O 1
ATOM 688 N N . SER A 1 88 ? 15.463 -0.152 -24.711 1.00 79.31 88 SER A N 1
ATOM 689 C CA . SER A 1 88 ? 14.574 0.941 -24.293 1.00 79.31 88 SER A CA 1
ATOM 690 C C . SER A 1 88 ? 14.520 1.102 -22.763 1.00 79.31 88 SER A C 1
ATOM 692 O O . SER A 1 88 ? 14.294 0.128 -22.037 1.00 79.31 88 SER A O 1
ATOM 694 N N . TRP A 1 89 ? 14.629 2.346 -22.276 1.00 84.62 89 TRP A N 1
ATOM 695 C CA . TRP A 1 89 ? 14.475 2.741 -20.863 1.00 84.62 89 TRP A CA 1
ATOM 696 C C . TRP A 1 89 ? 13.164 2.252 -20.223 1.00 84.62 89 TRP A C 1
ATOM 698 O O . TRP A 1 89 ? 13.098 2.079 -19.006 1.00 84.62 89 TRP A O 1
ATOM 708 N N . VAL A 1 90 ? 12.157 1.936 -21.046 1.00 88.94 90 VAL A N 1
ATOM 709 C CA . VAL A 1 90 ? 10.878 1.327 -20.652 1.00 88.94 90 VAL A CA 1
ATOM 710 C C . VAL A 1 90 ? 11.072 0.080 -19.782 1.00 88.94 90 VAL A C 1
ATOM 712 O O . VAL A 1 90 ? 10.276 -0.155 -18.879 1.00 88.94 90 VAL A O 1
ATOM 715 N N . LYS A 1 91 ? 12.145 -0.699 -19.982 1.00 90.12 91 LYS A N 1
ATOM 716 C CA . LYS A 1 91 ? 12.421 -1.885 -19.154 1.00 90.12 91 LYS A CA 1
ATOM 717 C C . LYS A 1 91 ? 12.760 -1.540 -17.701 1.00 90.12 91 LYS A C 1
ATOM 719 O O . LYS A 1 91 ? 12.241 -2.196 -16.799 1.00 90.12 91 LYS A O 1
ATOM 724 N N . ASN A 1 92 ? 13.556 -0.497 -17.473 1.00 93.00 92 ASN A N 1
ATOM 725 C CA . ASN A 1 92 ? 13.898 -0.026 -16.125 1.00 93.00 92 ASN A CA 1
ATOM 726 C C . ASN A 1 92 ? 12.636 0.450 -15.394 1.00 93.00 92 ASN A C 1
ATOM 728 O O . ASN A 1 92 ? 12.364 0.050 -14.265 1.00 93.00 92 ASN A O 1
ATOM 732 N N . VAL A 1 93 ? 11.797 1.216 -16.099 1.00 93.62 93 VAL A N 1
ATOM 733 C CA . VAL A 1 93 ? 10.497 1.665 -15.582 1.00 93.62 93 VAL A CA 1
ATOM 734 C C . VAL A 1 93 ? 9.576 0.482 -15.287 1.00 93.62 93 VAL A C 1
ATOM 736 O O . VAL A 1 93 ? 8.958 0.447 -14.229 1.00 93.62 93 VAL A O 1
ATOM 739 N N . SER A 1 94 ? 9.514 -0.519 -16.170 1.00 93.94 94 SER A N 1
ATOM 740 C CA . SER A 1 94 ? 8.676 -1.702 -15.955 1.00 93.94 94 SER A CA 1
ATOM 741 C C . SER A 1 94 ? 9.085 -2.496 -14.712 1.00 93.94 94 SER A C 1
ATOM 743 O O . SER A 1 94 ? 8.214 -2.960 -13.979 1.00 93.94 94 SER A O 1
ATOM 745 N N . MET A 1 95 ? 10.387 -2.604 -14.423 1.00 94.38 95 MET A N 1
ATOM 746 C CA . MET A 1 95 ? 10.873 -3.293 -13.226 1.00 94.38 95 MET A CA 1
ATOM 747 C C . MET A 1 95 ? 10.670 -2.474 -11.959 1.00 94.38 95 MET A C 1
ATOM 749 O O . MET A 1 95 ? 10.246 -3.034 -10.954 1.00 94.38 95 MET A O 1
ATOM 753 N N . MET A 1 96 ? 10.890 -1.159 -12.015 1.00 96.50 96 MET A N 1
ATOM 754 C CA . MET A 1 96 ? 10.560 -0.268 -10.903 1.00 96.50 96 MET A CA 1
ATOM 755 C C . MET A 1 96 ? 9.069 -0.362 -10.550 1.00 96.50 96 MET A C 1
ATOM 757 O O . MET A 1 96 ? 8.734 -0.502 -9.381 1.00 96.50 96 MET A O 1
ATOM 761 N N . ILE A 1 97 ? 8.177 -0.319 -11.546 1.00 95.75 97 ILE A N 1
ATOM 762 C CA . ILE A 1 97 ? 6.727 -0.424 -11.322 1.00 95.75 97 ILE A CA 1
ATOM 763 C C . ILE A 1 97 ? 6.349 -1.809 -10.803 1.00 95.75 97 ILE A C 1
ATOM 765 O O . ILE A 1 97 ? 5.501 -1.904 -9.934 1.00 95.75 97 ILE A O 1
ATOM 769 N N . SER A 1 98 ? 6.975 -2.876 -11.302 1.00 94.88 98 SER A N 1
ATOM 770 C CA . SER A 1 98 ? 6.697 -4.236 -10.816 1.00 94.88 98 SER A CA 1
ATOM 771 C C . SER A 1 98 ? 7.144 -4.460 -9.367 1.00 94.88 98 SER A C 1
ATOM 773 O O . SER A 1 98 ? 6.679 -5.398 -8.727 1.00 94.88 98 SER A O 1
ATOM 775 N N . TYR A 1 99 ? 8.082 -3.648 -8.874 1.00 95.38 99 TYR A N 1
ATOM 776 C CA . TYR A 1 99 ? 8.580 -3.703 -7.502 1.00 95.38 99 TYR A CA 1
ATOM 777 C C . TYR A 1 99 ? 7.659 -2.991 -6.493 1.00 95.38 99 TYR A C 1
ATOM 779 O O . TYR A 1 99 ? 7.625 -3.399 -5.332 1.00 95.38 99 TYR A O 1
ATOM 787 N N . ILE A 1 100 ? 6.950 -1.939 -6.919 1.00 90.38 100 ILE A N 1
ATOM 788 C CA . ILE A 1 100 ? 6.044 -1.135 -6.076 1.00 90.38 100 ILE A CA 1
ATOM 789 C C . ILE A 1 100 ? 4.661 -1.786 -6.016 1.00 90.38 100 ILE A C 1
ATOM 791 O O . ILE A 1 100 ? 4.119 -1.879 -4.891 1.00 90.38 100 ILE A O 1
#

Radius of gyration: 22.48 Å; chains: 1; bounding box: 49×32×57 Å